Protein AF-G2XVP2-F1 (afdb_monomer)

Sequence (118 aa):
MLANFRPQTGSSAATALGVGLAALVICCVQLATIHTQISRQKSQVDVSSFTLDDLRNIKNHENMQDALKAIGTSPDSNHKFIEVWKMFDNVTKSMAGKDKEERLEVIAKLASRFKKAY

Organism: Botryotinia fuckeliana (strain T4) (NCBI:txid999810)

Foldseek 3Di:
DPPDPDPPDDPVVVVVVLVVVLVVLLVLLVLLQVLLVVCVVVVHPDPFHRDVVLSVQCPDPQLVVLLQCLQDADVVVVSPDRPVCVNVVVLVVCCPPDDPSSNSSSSNVSSVSSVVSD

Nearest PDB structures (foldseek):
  6r7r-assembly1_C  TM=2.500E-01  e=3.097E+00  Thermococcus kodakarensis KOD1

pLDDT: mean 77.85, std 11.87, range [39.78, 92.62]

Radius of gyration: 16.47 Å; Cα contacts (8 Å, |Δi|>4): 97; chains: 1; bounding box: 35×26×54 Å

Solvent-accessible surface area (backbone atoms only — not comparable to full-atom values): 6726 Å² total; per-residue (Å²): 138,85,84,80,82,72,83,76,80,51,71,69,50,54,48,53,50,52,51,52,51,52,51,49,54,52,50,31,39,52,50,18,26,51,45,38,56,55,35,54,75,69,72,47,88,67,97,65,84,45,47,75,62,58,60,54,48,49,70,36,69,66,36,37,51,32,25,54,53,61,50,34,46,38,70,94,57,75,53,72,42,67,40,56,62,74,50,49,52,56,50,54,60,74,40,61,94,53,57,74,66,62,37,42,52,52,36,30,58,54,29,48,52,39,52,74,43,99

Structure (mmCIF, N/CA/C/O backbone):
data_AF-G2XVP2-F1
#
_entry.id   AF-G2XVP2-F1
#
loop_
_atom_site.group_PDB
_atom_site.id
_atom_site.type_symbol
_atom_site.label_atom_id
_atom_site.label_alt_id
_atom_site.label_comp_id
_atom_site.label_asym_id
_atom_site.label_entity_id
_atom_site.label_seq_id
_atom_site.pdbx_PDB_ins_code
_atom_site.Cartn_x
_atom_site.Cartn_y
_atom_site.Cartn_z
_atom_site.occupancy
_atom_site.B_iso_or_equiv
_atom_site.auth_seq_id
_atom_site.auth_comp_id
_atom_site.auth_asym_id
_atom_site.auth_atom_id
_atom_site.pdbx_PDB_model_num
ATOM 1 N N . MET A 1 1 ? -11.949 11.605 -31.755 1.00 39.78 1 MET A N 1
ATOM 2 C CA . MET A 1 1 ? -10.662 12.333 -31.747 1.00 39.78 1 MET A CA 1
ATOM 3 C C . MET A 1 1 ? -9.768 11.748 -30.660 1.00 39.78 1 MET A C 1
ATOM 5 O O . MET A 1 1 ? -9.981 12.047 -29.498 1.00 39.78 1 MET A O 1
ATOM 9 N N . LEU A 1 2 ? -8.799 10.907 -31.020 1.00 54.78 2 LEU A N 1
ATOM 10 C CA . LEU A 1 2 ? -7.656 10.536 -30.163 1.00 54.78 2 LEU A CA 1
ATOM 11 C C . LEU A 1 2 ? -6.355 10.836 -30.927 1.00 54.78 2 LEU A C 1
ATOM 13 O O . LEU A 1 2 ? -5.417 10.048 -30.960 1.00 54.78 2 LEU A O 1
ATOM 17 N N . ALA A 1 3 ? -6.339 11.965 -31.637 1.00 56.62 3 ALA A N 1
ATOM 18 C CA . ALA A 1 3 ? -5.182 12.394 -32.402 1.00 56.62 3 ALA A CA 1
ATOM 19 C C . ALA A 1 3 ? -4.221 13.128 -31.458 1.00 56.62 3 ALA A C 1
ATOM 21 O O . ALA A 1 3 ? -4.568 14.189 -30.943 1.00 56.62 3 ALA A O 1
ATOM 22 N N . ASN A 1 4 ? -3.018 12.568 -31.290 1.00 55.41 4 ASN A N 1
ATOM 23 C CA . ASN A 1 4 ? -1.840 13.138 -30.615 1.00 55.41 4 ASN A CA 1
ATOM 24 C C . ASN A 1 4 ? -1.617 12.815 -29.125 1.00 55.41 4 ASN A C 1
ATOM 26 O O . ASN A 1 4 ? -1.150 13.674 -28.381 1.00 55.41 4 ASN A O 1
ATOM 30 N N . PHE A 1 5 ? -1.809 11.569 -28.680 1.00 57.62 5 PHE A N 1
ATOM 31 C CA . PHE A 1 5 ? -1.093 11.113 -27.480 1.00 57.62 5 PHE A CA 1
ATOM 32 C C . PHE A 1 5 ? 0.314 10.657 -27.893 1.00 57.62 5 PHE A C 1
ATOM 34 O O . PHE A 1 5 ? 0.514 9.511 -28.286 1.00 57.62 5 PHE A O 1
ATOM 41 N N . ARG A 1 6 ? 1.295 11.570 -27.889 1.00 60.84 6 ARG A N 1
ATOM 42 C CA . ARG A 1 6 ? 2.710 11.184 -28.020 1.00 60.84 6 ARG A CA 1
ATOM 43 C C . ARG A 1 6 ? 3.164 10.639 -26.665 1.00 60.84 6 ARG A C 1
ATOM 45 O O . ARG A 1 6 ? 3.195 11.425 -25.717 1.00 60.84 6 ARG A O 1
ATOM 52 N N . PRO A 1 7 ? 3.494 9.341 -26.535 1.00 56.66 7 PRO A N 1
ATOM 53 C CA . PRO A 1 7 ? 4.013 8.822 -25.281 1.00 56.66 7 PRO A CA 1
ATOM 54 C C . PRO A 1 7 ? 5.316 9.559 -24.961 1.00 56.66 7 PRO A C 1
ATOM 56 O O . PRO A 1 7 ? 6.303 9.449 -25.684 1.00 56.66 7 PRO A O 1
ATOM 59 N N . GLN A 1 8 ? 5.292 10.363 -23.900 1.00 57.56 8 GLN A N 1
ATOM 60 C CA . GLN A 1 8 ? 6.478 11.017 -23.356 1.00 57.56 8 GLN A CA 1
ATOM 61 C C . GLN A 1 8 ? 7.311 9.935 -22.664 1.00 57.56 8 GLN A 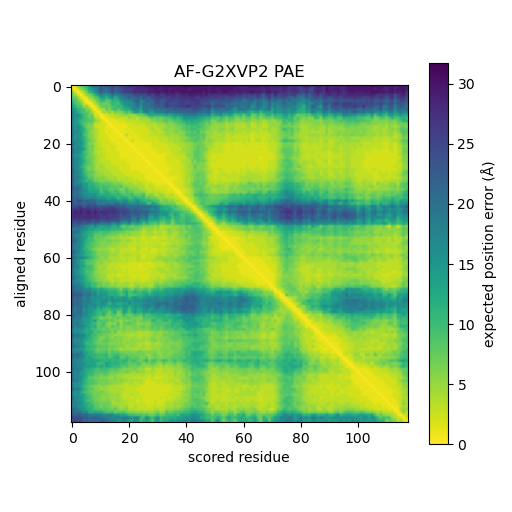C 1
ATOM 63 O O . GLN A 1 8 ? 7.156 9.668 -21.474 1.00 57.56 8 GLN A O 1
ATOM 68 N N . THR A 1 9 ? 8.135 9.233 -23.438 1.00 65.81 9 THR A N 1
ATOM 69 C CA . THR A 1 9 ? 9.071 8.235 -22.921 1.00 65.81 9 THR A CA 1
ATOM 70 C C . THR A 1 9 ? 10.335 8.947 -22.463 1.00 65.81 9 THR A C 1
ATOM 72 O O . THR A 1 9 ? 11.002 9.605 -23.257 1.00 65.81 9 THR A O 1
ATOM 75 N N . GLY A 1 10 ? 10.674 8.830 -21.185 1.00 70.19 10 GLY A N 1
ATOM 76 C CA . GLY A 1 10 ? 11.871 9.450 -20.629 1.00 70.19 10 GLY A CA 1
ATOM 77 C C . GLY A 1 10 ? 11.947 9.254 -19.123 1.00 70.19 10 GLY A C 1
ATOM 78 O O . GLY A 1 10 ? 10.937 8.969 -18.473 1.00 70.19 10 GLY A O 1
ATOM 79 N N . SER A 1 11 ? 13.143 9.425 -18.560 1.00 72.12 11 SER A N 1
ATOM 80 C CA . SER A 1 11 ? 13.377 9.300 -17.116 1.00 72.12 11 SER A CA 1
ATOM 81 C C . SER A 1 11 ? 12.455 10.212 -16.299 1.00 72.12 11 SER A C 1
ATOM 83 O O . SER A 1 11 ? 11.975 9.797 -15.254 1.00 72.12 11 SER A O 1
ATOM 85 N N . SER A 1 12 ? 12.103 11.399 -16.804 1.00 80.12 12 SER A N 1
ATOM 86 C CA . SER A 1 12 ? 11.177 12.331 -16.144 1.00 80.12 12 SER A CA 1
ATOM 87 C C . SER A 1 12 ? 9.771 11.760 -15.934 1.00 80.12 12 SER A C 1
ATOM 89 O O . SER A 1 12 ? 9.198 11.940 -14.861 1.00 80.12 12 SER A O 1
ATOM 91 N N . ALA A 1 13 ? 9.218 11.051 -16.924 1.00 80.88 13 ALA A N 1
ATOM 92 C CA . ALA A 1 13 ? 7.900 10.429 -16.800 1.00 80.88 13 ALA A CA 1
ATOM 93 C C . ALA A 1 13 ? 7.934 9.260 -15.802 1.00 80.88 13 ALA A C 1
ATOM 95 O O . ALA A 1 13 ? 7.043 9.138 -14.963 1.00 80.88 13 ALA A O 1
ATOM 96 N N . ALA A 1 14 ? 8.996 8.448 -15.834 1.00 80.94 14 ALA A N 1
ATOM 97 C CA . ALA A 1 14 ? 9.201 7.372 -14.867 1.00 80.94 14 ALA A CA 1
ATOM 98 C C . ALA A 1 14 ? 9.357 7.911 -13.434 1.00 80.94 14 ALA A C 1
ATOM 100 O O . ALA A 1 14 ? 8.727 7.393 -12.514 1.00 80.94 14 ALA A O 1
ATOM 101 N N . THR A 1 15 ? 10.123 8.990 -13.248 1.00 84.44 15 THR A N 1
ATOM 102 C CA . THR A 1 15 ? 10.279 9.655 -1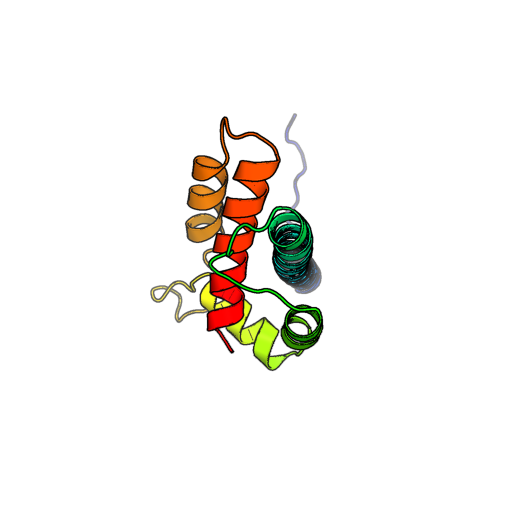1.949 1.00 84.44 15 THR A CA 1
ATOM 103 C C . THR A 1 15 ? 8.951 10.211 -11.447 1.00 84.44 15 THR A C 1
ATOM 105 O O . THR A 1 15 ? 8.608 9.985 -10.291 1.00 84.44 15 THR A O 1
ATOM 108 N N . ALA A 1 16 ? 8.169 10.886 -12.294 1.00 88.06 16 ALA A N 1
ATOM 109 C CA . ALA A 1 16 ? 6.863 11.415 -11.900 1.00 88.06 16 ALA A CA 1
ATOM 110 C C . ALA A 1 16 ? 5.901 10.301 -11.452 1.00 88.06 16 ALA A C 1
ATOM 112 O O . ALA A 1 16 ? 5.235 10.436 -10.426 1.00 88.06 16 ALA A O 1
ATOM 113 N N . LEU A 1 17 ? 5.872 9.176 -12.175 1.00 84.75 17 LEU A N 1
ATOM 114 C CA . LEU A 1 17 ? 5.072 8.008 -11.800 1.00 84.75 17 LEU A CA 1
ATOM 115 C C . LEU A 1 17 ? 5.569 7.359 -10.501 1.00 84.75 17 LEU A C 1
ATOM 117 O O . LEU A 1 17 ? 4.757 7.028 -9.640 1.00 84.75 17 LEU A O 1
ATOM 121 N N . GLY A 1 18 ? 6.886 7.226 -10.327 1.00 85.69 18 GLY A N 1
ATOM 122 C CA . GLY A 1 18 ? 7.485 6.709 -9.096 1.00 85.69 18 GLY A CA 1
ATOM 123 C C . GLY A 1 18 ? 7.159 7.577 -7.878 1.00 85.69 18 GLY A C 1
ATOM 124 O O . GLY A 1 18 ? 6.736 7.059 -6.847 1.00 85.69 18 GLY A O 1
ATOM 125 N N . VAL A 1 19 ? 7.272 8.902 -8.013 1.00 90.12 19 VAL A N 1
ATOM 126 C CA . VAL A 1 19 ? 6.900 9.864 -6.962 1.00 90.12 19 VAL A CA 1
ATOM 127 C C . VAL A 1 19 ? 5.400 9.808 -6.672 1.00 90.12 19 VAL A C 1
ATOM 129 O O . VAL A 1 19 ? 5.009 9.809 -5.506 1.00 90.12 19 VAL A O 1
ATOM 132 N N . GLY A 1 20 ? 4.555 9.705 -7.702 1.00 89.56 20 GLY A N 1
ATOM 133 C CA . GLY A 1 20 ? 3.108 9.556 -7.535 1.00 89.56 20 GLY A CA 1
ATOM 134 C C . GLY A 1 20 ? 2.730 8.283 -6.773 1.00 89.56 20 GLY A C 1
ATOM 135 O O . GLY A 1 20 ? 1.888 8.327 -5.876 1.00 89.56 20 GLY A O 1
ATOM 136 N N . LEU A 1 21 ? 3.395 7.163 -7.066 1.00 89.06 21 LEU A N 1
ATOM 137 C CA . LEU A 1 21 ? 3.186 5.903 -6.354 1.00 89.06 21 LEU A CA 1
ATOM 138 C C . LEU A 1 21 ? 3.656 5.985 -4.894 1.00 89.06 21 LEU A C 1
ATOM 140 O O . LEU A 1 21 ? 2.930 5.565 -3.995 1.00 89.06 21 LEU A O 1
ATOM 144 N N . ALA A 1 22 ? 4.824 6.575 -4.638 1.00 89.56 22 ALA A N 1
ATOM 145 C CA . ALA A 1 22 ? 5.317 6.795 -3.278 1.00 89.56 22 ALA A CA 1
ATOM 146 C C . ALA A 1 22 ? 4.372 7.698 -2.462 1.00 89.56 22 ALA A C 1
ATOM 148 O O . ALA A 1 22 ? 4.065 7.406 -1.305 1.00 89.56 22 ALA A O 1
ATOM 149 N N . ALA A 1 23 ? 3.850 8.766 -3.073 1.00 92.62 23 ALA A N 1
ATOM 150 C CA . ALA A 1 23 ? 2.859 9.633 -2.445 1.00 92.62 23 ALA A CA 1
ATOM 151 C C . ALA A 1 23 ? 1.564 8.873 -2.111 1.00 92.62 23 ALA A C 1
ATOM 153 O O . ALA A 1 23 ? 1.027 9.036 -1.016 1.00 92.62 23 ALA A O 1
ATOM 154 N N . LEU A 1 24 ? 1.100 7.994 -3.006 1.00 91.44 24 LEU A N 1
ATOM 155 C CA . LEU A 1 24 ? -0.074 7.155 -2.765 1.00 91.44 24 LEU A CA 1
ATOM 156 C C . LEU A 1 24 ? 0.122 6.233 -1.553 1.00 91.44 24 LEU A C 1
ATOM 158 O O . LEU A 1 24 ? -0.762 6.152 -0.701 1.00 91.44 24 LEU A O 1
ATOM 162 N N . VAL A 1 25 ? 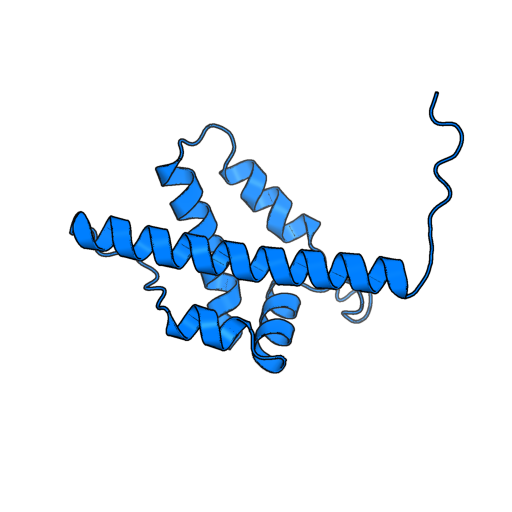1.291 5.593 -1.437 1.00 90.38 25 VAL A N 1
ATOM 163 C CA . VAL A 1 25 ? 1.651 4.751 -0.282 1.00 90.38 25 VAL A CA 1
ATOM 164 C C . VAL A 1 25 ? 1.585 5.555 1.022 1.00 90.38 25 VAL A C 1
ATOM 166 O O . VAL A 1 25 ? 0.952 5.117 1.985 1.00 90.38 25 VAL A O 1
ATOM 169 N N . ILE A 1 26 ? 2.160 6.764 1.042 1.00 90.94 26 ILE A N 1
ATOM 170 C CA . ILE A 1 26 ? 2.112 7.659 2.210 1.00 90.94 26 ILE A CA 1
ATOM 171 C C . ILE A 1 26 ? 0.663 8.021 2.564 1.00 90.94 26 ILE A C 1
ATOM 173 O O . ILE A 1 26 ? 0.294 7.984 3.739 1.00 90.94 26 ILE A O 1
ATOM 177 N N . CYS A 1 27 ? -0.174 8.334 1.571 1.00 90.88 27 CYS A N 1
ATOM 178 C CA . CYS A 1 27 ? -1.586 8.643 1.792 1.00 90.88 27 CYS A CA 1
ATOM 179 C C . CYS A 1 27 ? -2.366 7.452 2.368 1.00 90.88 27 CYS A C 1
ATOM 181 O O . CYS A 1 27 ? -3.195 7.646 3.258 1.00 90.88 27 CYS A O 1
ATOM 183 N N . CYS A 1 28 ? -2.092 6.220 1.929 1.00 89.44 28 CYS A N 1
ATOM 184 C CA . CYS A 1 28 ? -2.710 5.029 2.518 1.00 89.44 28 CYS A CA 1
ATOM 185 C C . CYS A 1 28 ? -2.365 4.890 4.008 1.00 89.44 28 CYS A C 1
ATOM 187 O O . CYS A 1 28 ? -3.258 4.646 4.818 1.00 89.44 28 CYS A O 1
ATOM 189 N N . VAL A 1 29 ? -1.096 5.097 4.381 1.00 88.06 29 VAL A N 1
ATOM 190 C CA . VAL A 1 29 ? -0.654 5.050 5.786 1.00 88.06 29 VAL A CA 1
ATOM 191 C C . VAL A 1 29 ? -1.297 6.174 6.604 1.00 88.06 29 VAL A C 1
ATOM 193 O O . VAL A 1 29 ? -1.803 5.917 7.691 1.00 88.06 29 VAL A O 1
ATOM 196 N N . GLN A 1 30 ? -1.362 7.395 6.066 1.00 89.56 30 GLN A N 1
ATOM 197 C CA . GLN A 1 30 ? -2.045 8.531 6.701 1.00 89.56 30 GLN A CA 1
ATOM 198 C C . GLN A 1 30 ? -3.511 8.236 7.020 1.00 89.56 30 GLN A C 1
ATOM 200 O O . GLN A 1 30 ? -3.962 8.457 8.145 1.00 89.56 30 GLN A O 1
ATOM 205 N N . LEU A 1 31 ? -4.252 7.721 6.038 1.00 88.31 31 LEU A N 1
ATOM 206 C CA . LEU A 1 31 ? -5.660 7.372 6.209 1.00 88.31 31 LEU A CA 1
ATOM 207 C C . LEU A 1 31 ? -5.840 6.232 7.217 1.00 88.31 31 LEU A C 1
ATOM 209 O O . LEU A 1 31 ? -6.780 6.271 8.007 1.00 88.31 31 LEU A O 1
ATOM 213 N N . ALA A 1 32 ? -4.917 5.269 7.256 1.00 85.81 32 ALA A N 1
ATOM 214 C CA . ALA A 1 32 ? -4.920 4.203 8.254 1.00 85.81 32 ALA A CA 1
ATOM 215 C C . ALA A 1 32 ? -4.651 4.722 9.681 1.00 85.81 32 ALA A C 1
ATOM 217 O O . ALA A 1 32 ? -5.294 4.279 10.637 1.00 85.81 32 ALA A O 1
ATOM 218 N N . THR A 1 33 ? -3.746 5.696 9.843 1.00 85.50 33 THR A N 1
ATOM 219 C CA . THR A 1 33 ? -3.525 6.382 11.127 1.00 85.50 33 THR A CA 1
ATOM 220 C C . THR A 1 33 ? -4.782 7.125 11.577 1.00 85.50 33 THR A C 1
ATOM 222 O O . THR A 1 33 ? -5.184 6.986 12.732 1.00 85.50 33 THR A O 1
ATOM 225 N N . ILE A 1 34 ? -5.440 7.860 10.672 1.00 84.88 34 ILE A N 1
ATOM 226 C CA . ILE A 1 34 ? -6.698 8.564 10.968 1.00 84.88 34 ILE A CA 1
ATOM 227 C C . ILE A 1 34 ? -7.793 7.565 11.367 1.00 84.88 34 ILE A C 1
ATOM 229 O O . ILE A 1 34 ? -8.454 7.767 12.383 1.00 84.88 34 ILE A O 1
ATOM 233 N N . HIS A 1 35 ? -7.944 6.461 10.627 1.00 82.06 35 HIS A N 1
ATOM 234 C CA . HIS A 1 35 ? -8.893 5.395 10.959 1.00 82.06 35 HIS A CA 1
ATOM 235 C C . HIS A 1 35 ? -8.642 4.848 12.367 1.00 82.06 35 HIS A C 1
ATOM 237 O O . HIS A 1 35 ? -9.549 4.831 13.187 1.00 82.06 35 HIS A O 1
ATOM 243 N N . THR A 1 36 ? -7.385 4.531 12.698 1.00 80.00 36 THR A N 1
ATOM 244 C CA . THR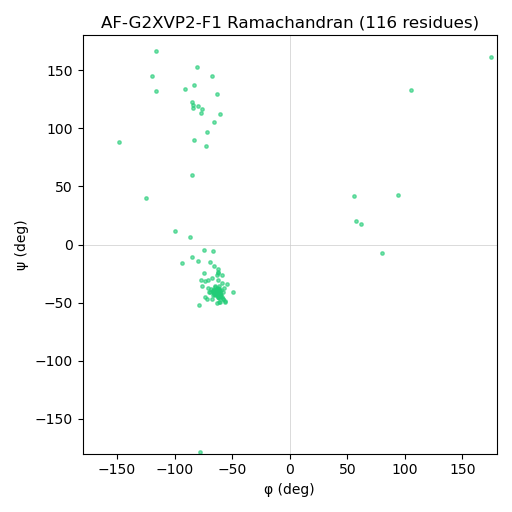 A 1 36 ? -6.995 4.050 14.034 1.00 80.00 36 THR A CA 1
ATOM 245 C C . THR A 1 36 ? -7.376 5.049 15.135 1.00 80.00 36 THR A C 1
ATOM 247 O O . THR A 1 36 ? -7.835 4.650 16.203 1.00 80.00 36 THR A O 1
ATOM 250 N N . GLN A 1 37 ? -7.197 6.354 14.904 1.00 77.12 37 GLN A N 1
ATOM 251 C CA . GLN A 1 37 ? -7.571 7.390 15.875 1.00 77.12 37 GLN A CA 1
ATOM 252 C C . GLN A 1 37 ? -9.089 7.474 16.076 1.00 77.12 37 GLN A C 1
ATOM 254 O O . GLN A 1 37 ? -9.539 7.605 17.215 1.00 77.12 37 GLN A O 1
ATOM 259 N N . ILE A 1 38 ? -9.866 7.358 14.997 1.00 75.44 38 ILE A N 1
ATOM 260 C CA . ILE A 1 38 ? -11.334 7.354 15.044 1.00 75.44 38 ILE A CA 1
ATOM 261 C C . ILE A 1 38 ? -11.848 6.078 15.738 1.00 75.44 38 ILE A C 1
ATOM 263 O O . ILE A 1 38 ? -12.659 6.175 16.658 1.00 75.44 38 ILE A O 1
ATOM 267 N N . SER A 1 39 ? -11.331 4.897 15.379 1.00 73.62 39 SER A N 1
ATOM 268 C CA . SER A 1 39 ? -11.705 3.603 15.976 1.00 73.62 39 SER A CA 1
ATOM 269 C C . SER A 1 39 ? -11.388 3.538 17.473 1.00 73.62 39 SER A C 1
ATOM 271 O O . SER A 1 39 ? -12.199 3.052 18.263 1.00 73.62 39 SER A O 1
ATOM 273 N N . ARG A 1 40 ? -10.241 4.098 17.894 1.00 69.38 40 ARG A N 1
ATOM 274 C CA . ARG A 1 40 ? -9.859 4.202 19.315 1.00 69.38 40 ARG A CA 1
ATOM 275 C C . ARG A 1 40 ? -10.844 5.042 20.127 1.00 69.38 40 ARG A C 1
ATOM 277 O O . ARG A 1 40 ? -11.134 4.679 21.262 1.00 69.38 40 ARG A O 1
ATOM 284 N N . GLN A 1 41 ? -11.380 6.127 19.565 1.00 65.12 41 GLN A N 1
ATOM 285 C CA . GLN A 1 41 ? -12.418 6.923 20.236 1.00 65.12 41 GLN A CA 1
ATOM 286 C C . GLN A 1 41 ? -13.742 6.156 20.366 1.00 65.12 41 GLN A C 1
ATOM 288 O O . GLN A 1 41 ? -14.475 6.362 21.329 1.00 65.12 41 GLN A O 1
ATOM 293 N N . LYS A 1 42 ? -14.027 5.234 19.440 1.00 66.25 42 LYS A N 1
ATOM 294 C CA . LYS A 1 42 ? -15.219 4.371 19.458 1.00 66.25 42 LYS A CA 1
ATOM 295 C C . LYS A 1 42 ? -15.049 3.076 20.277 1.00 66.25 42 LYS A C 1
ATOM 297 O O . LYS A 1 42 ? -15.946 2.241 20.264 1.00 66.25 42 LYS A O 1
ATOM 302 N N . SER A 1 43 ? -13.936 2.892 21.003 1.00 59.06 43 SER A N 1
ATOM 303 C CA . SER A 1 43 ? -13.617 1.671 21.779 1.00 59.06 43 SER A CA 1
ATOM 304 C C . SER A 1 43 ? -13.592 0.362 20.967 1.00 59.06 43 SER A C 1
ATOM 306 O O . SER A 1 43 ? -13.679 -0.724 21.539 1.00 59.06 43 SER A O 1
ATOM 308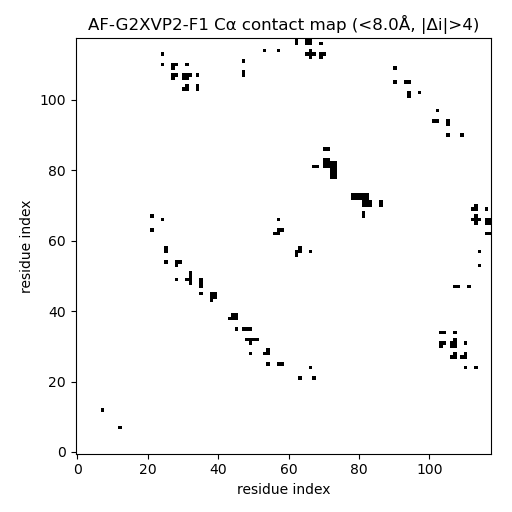 N N . GLN A 1 44 ? -13.436 0.436 19.641 1.00 57.94 44 GLN A N 1
ATOM 309 C CA . GLN A 1 44 ? -13.174 -0.742 18.815 1.00 57.94 44 GLN A CA 1
ATOM 310 C C . GLN A 1 44 ? -11.669 -1.041 18.815 1.00 57.94 44 GLN A C 1
ATOM 312 O O . GLN A 1 44 ? -10.844 -0.196 18.464 1.00 57.94 44 GLN A O 1
ATOM 317 N N . VAL A 1 45 ? -11.308 -2.256 19.236 1.00 50.12 45 VAL A N 1
ATOM 318 C CA . VAL A 1 45 ? -9.932 -2.772 19.193 1.00 50.12 45 VAL A CA 1
ATOM 319 C C . VAL A 1 45 ? -9.579 -3.055 17.732 1.00 50.12 45 VAL A C 1
ATOM 321 O O . VAL A 1 45 ? -9.965 -4.081 17.181 1.00 50.12 45 VAL A O 1
ATOM 324 N N . ASP A 1 46 ? -8.896 -2.112 17.085 1.00 55.41 46 ASP A N 1
ATOM 325 C CA . ASP A 1 46 ? -8.559 -2.207 15.664 1.00 55.41 46 ASP A CA 1
ATOM 326 C C . ASP A 1 46 ? -7.286 -3.049 15.427 1.00 55.41 46 ASP A C 1
ATOM 328 O O . ASP A 1 46 ? -6.282 -2.922 16.134 1.00 55.41 46 ASP A O 1
ATOM 332 N N . VAL A 1 47 ? -7.337 -3.910 14.405 1.00 53.78 47 VAL A N 1
ATOM 333 C CA . VAL A 1 47 ? -6.423 -5.040 14.114 1.00 53.78 47 VAL A CA 1
ATOM 334 C C . VAL A 1 47 ? -5.055 -4.588 13.567 1.00 53.78 47 VAL A C 1
ATOM 336 O O . VAL A 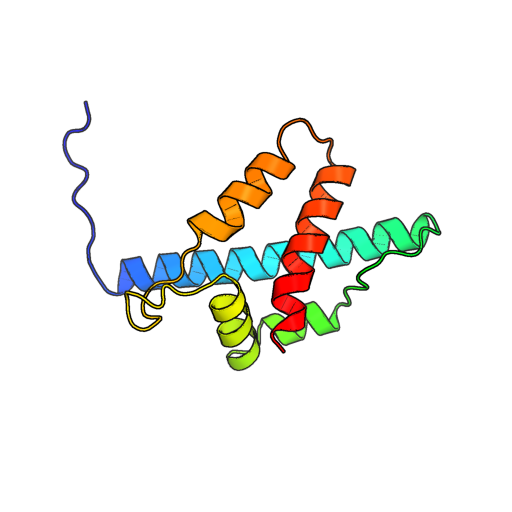1 47 ? -4.126 -5.381 13.412 1.00 53.78 47 VAL A O 1
ATOM 339 N N . SER A 1 48 ? -4.877 -3.291 13.322 1.00 58.94 48 SER A N 1
ATOM 340 C CA . SER A 1 48 ? -3.621 -2.721 12.830 1.00 58.94 48 SER A CA 1
ATOM 341 C C . SER A 1 48 ? -3.429 -1.306 13.357 1.00 58.94 48 SER A C 1
ATOM 343 O O . SER A 1 48 ? -3.819 -0.333 12.721 1.00 58.94 48 SER A O 1
ATOM 345 N N . SER A 1 49 ? -2.820 -1.188 14.538 1.00 67.81 49 SER A N 1
ATOM 346 C CA . SER A 1 49 ? -2.483 0.107 15.129 1.00 67.81 49 SER A CA 1
ATOM 347 C C . SER A 1 49 ? -1.429 0.824 14.279 1.00 67.81 49 SER A C 1
ATOM 349 O O . SER A 1 49 ? -0.244 0.473 14.316 1.00 67.81 49 SER A O 1
ATOM 351 N N . PHE A 1 50 ? -1.860 1.847 13.543 1.00 76.94 50 PHE A N 1
ATOM 352 C CA . PHE A 1 50 ? -0.976 2.800 12.880 1.00 76.94 50 PHE A CA 1
ATOM 353 C C . PHE A 1 50 ? -0.698 3.991 13.789 1.00 76.94 50 PHE A C 1
ATOM 355 O O . PHE A 1 50 ? -1.600 4.574 14.390 1.00 76.94 50 PHE A O 1
ATOM 362 N N . THR A 1 51 ? 0.568 4.367 13.876 1.00 80.12 51 THR A N 1
ATOM 363 C CA . THR A 1 51 ? 1.063 5.472 14.693 1.00 80.12 51 THR A CA 1
ATOM 364 C C . THR A 1 51 ? 1.662 6.565 13.814 1.00 80.12 51 THR A C 1
ATOM 366 O O . THR A 1 51 ? 1.936 6.365 12.631 1.00 80.12 51 THR A O 1
ATOM 369 N N . LEU A 1 52 ? 1.893 7.742 14.398 1.00 80.44 52 LEU A N 1
ATOM 370 C CA . LEU A 1 52 ? 2.645 8.806 13.726 1.00 80.44 52 LEU A CA 1
ATOM 371 C C . LEU A 1 52 ? 4.088 8.389 13.409 1.00 80.44 52 LEU A C 1
ATOM 373 O O . LEU A 1 52 ? 4.691 8.949 12.496 1.00 80.44 52 LEU A O 1
ATOM 377 N N . ASP A 1 53 ? 4.623 7.412 14.141 1.00 83.00 53 ASP A N 1
ATOM 378 C CA . ASP A 1 53 ? 5.949 6.859 13.893 1.00 83.00 53 ASP A CA 1
ATOM 379 C C . ASP A 1 53 ? 5.976 6.043 12.595 1.00 83.00 53 ASP A C 1
ATOM 381 O O . ASP A 1 53 ? 6.847 6.251 11.759 1.00 83.00 53 ASP A O 1
ATOM 385 N N . ASP A 1 54 ? 4.934 5.244 12.328 1.00 83.56 54 ASP A N 1
ATOM 386 C CA . ASP A 1 54 ? 4.784 4.516 11.058 1.00 83.56 54 ASP A CA 1
ATOM 387 C C . ASP A 1 54 ? 4.794 5.467 9.846 1.00 83.56 54 ASP A C 1
ATOM 389 O O . ASP A 1 54 ? 5.386 5.173 8.808 1.00 83.56 54 ASP A O 1
ATOM 393 N N . LEU A 1 55 ? 4.187 6.647 9.995 1.00 84.00 55 LEU A N 1
ATOM 394 C CA . LEU A 1 55 ? 4.150 7.687 8.966 1.00 84.00 55 LEU A CA 1
ATOM 395 C C . LEU A 1 55 ? 5.514 8.360 8.753 1.00 84.00 55 LEU A C 1
ATOM 397 O O . LEU A 1 55 ? 5.812 8.815 7.647 1.00 84.00 55 LEU A O 1
ATOM 401 N N . ARG A 1 56 ? 6.347 8.445 9.795 1.00 86.75 56 ARG A N 1
ATOM 402 C CA . ARG A 1 56 ? 7.740 8.897 9.665 1.00 86.75 56 ARG A CA 1
ATOM 403 C C . ARG A 1 56 ? 8.587 7.812 9.011 1.00 86.75 56 ARG A C 1
ATOM 405 O O . ARG A 1 56 ? 9.299 8.109 8.058 1.00 86.75 56 ARG A O 1
ATOM 412 N N . ASN A 1 57 ? 8.430 6.569 9.452 1.00 86.75 57 ASN A N 1
ATOM 413 C CA . ASN A 1 57 ? 9.215 5.436 8.984 1.00 86.75 57 ASN A CA 1
ATOM 414 C C . ASN A 1 57 ? 8.982 5.155 7.501 1.00 86.75 57 ASN A C 1
ATOM 416 O O . ASN A 1 57 ? 9.960 4.984 6.783 1.00 86.75 57 ASN A O 1
ATOM 420 N N . ILE A 1 58 ? 7.743 5.202 7.002 1.00 87.69 58 ILE A N 1
ATOM 421 C CA . ILE A 1 58 ? 7.468 4.963 5.573 1.00 87.69 58 ILE A CA 1
ATOM 422 C C . ILE A 1 58 ? 8.137 5.993 4.646 1.00 87.69 58 ILE A C 1
ATOM 424 O O . ILE A 1 58 ? 8.341 5.717 3.471 1.00 87.69 58 ILE A O 1
ATOM 428 N N . LYS A 1 59 ? 8.498 7.183 5.149 1.00 87.69 59 LYS A N 1
ATOM 429 C CA . LYS A 1 59 ? 9.194 8.215 4.360 1.00 87.69 59 LYS A CA 1
ATOM 430 C C . LYS A 1 59 ? 10.693 7.950 4.211 1.00 87.69 59 LYS A C 1
ATOM 432 O O . LYS A 1 59 ? 11.324 8.596 3.375 1.00 87.69 59 LYS A O 1
ATOM 437 N N . ASN A 1 60 ? 11.263 7.038 4.999 1.00 91.12 60 ASN A N 1
ATOM 438 C CA . ASN A 1 60 ? 12.661 6.647 4.857 1.00 91.12 60 ASN A CA 1
ATOM 439 C C . ASN A 1 60 ? 12.865 5.902 3.536 1.00 91.12 60 ASN A C 1
ATOM 441 O O . ASN A 1 60 ? 11.996 5.152 3.093 1.00 91.12 60 ASN A O 1
ATOM 445 N N . HIS A 1 61 ? 14.027 6.103 2.912 1.00 87.19 61 HIS A N 1
ATOM 446 C CA . HIS A 1 61 ? 14.320 5.536 1.596 1.00 87.19 61 HIS A CA 1
ATOM 447 C C . HIS A 1 61 ? 14.212 4.004 1.577 1.00 87.19 61 HIS A C 1
ATOM 449 O O . HIS A 1 61 ? 13.566 3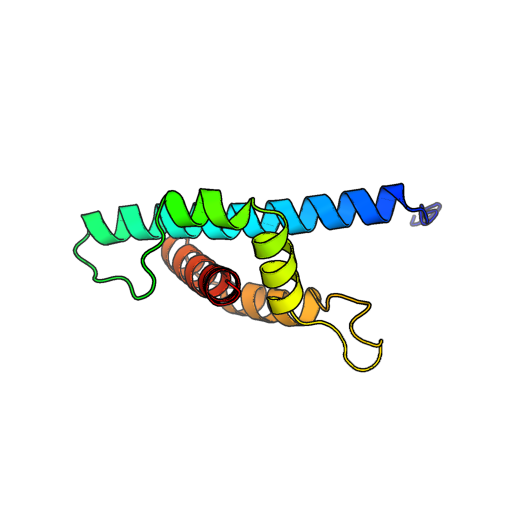.455 0.689 1.00 87.19 61 HIS A O 1
ATOM 455 N N . GLU A 1 62 ? 14.802 3.334 2.568 1.00 87.56 62 GLU A N 1
ATOM 456 C CA . GLU A 1 62 ? 14.810 1.869 2.690 1.00 87.56 62 GLU A CA 1
ATOM 457 C C . GLU A 1 62 ? 13.386 1.328 2.871 1.00 87.56 62 GLU A C 1
ATOM 459 O O . GLU A 1 62 ? 12.914 0.524 2.072 1.00 87.56 62 GLU A O 1
ATOM 464 N N . ASN A 1 63 ? 12.638 1.895 3.817 1.00 88.06 63 ASN A N 1
ATOM 465 C CA . ASN A 1 63 ? 11.262 1.486 4.099 1.00 88.06 63 ASN A CA 1
ATOM 466 C C . ASN A 1 63 ? 10.315 1.732 2.915 1.00 88.06 63 ASN A C 1
ATOM 468 O O . ASN A 1 63 ? 9.440 0.913 2.638 1.00 88.06 63 ASN A O 1
ATOM 472 N N . MET A 1 64 ? 10.479 2.843 2.186 1.00 89.44 64 MET A N 1
ATOM 473 C CA . MET A 1 64 ? 9.715 3.098 0.961 1.00 89.44 64 MET A CA 1
ATOM 474 C C . MET A 1 64 ? 10.085 2.092 -0.130 1.00 89.44 64 MET A C 1
ATOM 476 O O . MET A 1 64 ? 9.207 1.592 -0.831 1.00 89.44 64 MET A O 1
ATOM 480 N N . GLN A 1 65 ? 11.372 1.771 -0.275 1.00 86.81 65 GLN A N 1
ATOM 481 C CA . GLN A 1 65 ? 11.822 0.762 -1.224 1.00 86.81 65 GLN A CA 1
ATOM 482 C C . GLN A 1 65 ? 11.175 -0.596 -0.919 1.00 86.81 65 GLN A C 1
ATOM 484 O O . GLN A 1 65 ? 10.660 -1.241 -1.834 1.00 86.81 65 GLN A O 1
ATOM 489 N N . ASP A 1 66 ? 11.140 -1.009 0.344 1.00 86.31 66 ASP A N 1
ATOM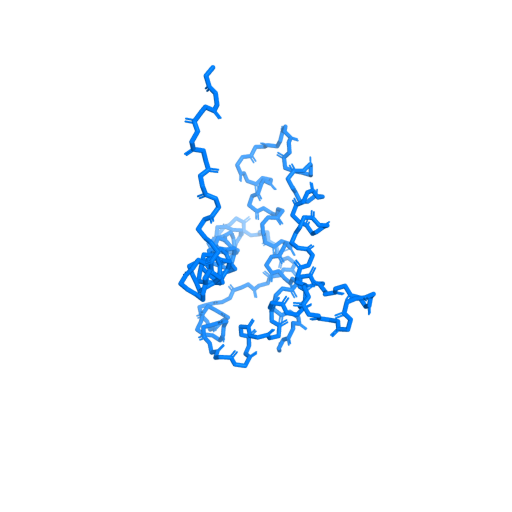 490 C CA . ASP A 1 66 ? 10.542 -2.284 0.736 1.00 86.31 66 ASP A CA 1
ATOM 491 C C . ASP A 1 66 ? 9.015 -2.275 0.621 1.00 86.31 66 ASP A C 1
ATOM 493 O O . ASP A 1 66 ? 8.427 -3.233 0.112 1.00 86.31 66 ASP A O 1
ATOM 497 N N . ALA A 1 67 ? 8.358 -1.162 0.951 1.00 86.81 67 ALA A N 1
ATOM 498 C CA . ALA A 1 67 ? 6.928 -0.988 0.711 1.00 86.81 67 ALA A CA 1
ATOM 499 C C . ALA A 1 67 ? 6.568 -1.092 -0.781 1.00 86.81 67 ALA A C 1
ATOM 501 O O . ALA A 1 67 ? 5.564 -1.713 -1.135 1.00 86.81 67 ALA A O 1
ATOM 502 N N . LEU A 1 68 ? 7.397 -0.535 -1.670 1.00 84.44 68 LEU A N 1
ATOM 503 C CA . LEU A 1 68 ? 7.217 -0.656 -3.118 1.00 84.44 68 LEU A CA 1
ATOM 504 C C . LEU A 1 68 ? 7.446 -2.093 -3.606 1.00 84.44 68 LEU A C 1
ATOM 506 O O . LEU A 1 68 ? 6.686 -2.573 -4.447 1.00 84.44 68 LEU A O 1
ATOM 510 N N . LYS A 1 69 ? 8.430 -2.816 -3.052 1.00 82.69 69 LYS A N 1
ATOM 511 C CA . LYS A 1 69 ? 8.616 -4.253 -3.331 1.00 82.69 69 LYS A CA 1
ATOM 512 C C . LYS A 1 69 ? 7.405 -5.075 -2.876 1.00 82.69 69 LYS A C 1
ATOM 514 O O . LYS A 1 69 ? 7.005 -6.000 -3.583 1.00 82.69 69 LYS A O 1
ATOM 519 N N . ALA A 1 70 ? 6.785 -4.716 -1.749 1.00 82.62 70 ALA A N 1
ATOM 520 C CA . ALA A 1 70 ? 5.615 -5.402 -1.196 1.00 82.62 70 ALA A CA 1
ATOM 521 C C . ALA A 1 70 ? 4.346 -5.286 -2.064 1.00 82.62 70 ALA A C 1
ATOM 523 O O . ALA A 1 70 ? 3.436 -6.106 -1.923 1.00 82.62 70 ALA A O 1
ATOM 524 N N . ILE A 1 71 ? 4.282 -4.318 -2.990 1.00 80.38 71 ILE A N 1
ATOM 525 C CA . ILE A 1 71 ? 3.213 -4.237 -4.006 1.00 80.38 71 ILE A CA 1
ATOM 526 C C . ILE A 1 71 ? 3.242 -5.462 -4.933 1.00 80.38 71 ILE A C 1
ATOM 528 O O . ILE A 1 71 ? 2.207 -5.882 -5.452 1.00 80.38 71 ILE A O 1
ATOM 532 N N . GLY A 1 72 ? 4.416 -6.072 -5.081 1.00 70.25 72 GLY A N 1
ATOM 533 C CA . GLY A 1 72 ? 4.664 -7.178 -5.985 1.00 70.25 72 GLY A CA 1
ATOM 534 C C . GLY A 1 72 ? 5.453 -6.701 -7.190 1.00 70.25 72 GLY A C 1
ATOM 535 O O . GLY A 1 72 ? 5.146 -5.683 -7.815 1.00 70.25 72 GLY A O 1
ATOM 536 N N . THR A 1 73 ? 6.485 -7.461 -7.518 1.00 70.62 73 THR A N 1
ATOM 537 C CA . THR A 1 73 ? 7.280 -7.255 -8.721 1.00 70.62 73 THR A CA 1
ATOM 538 C C . THR A 1 73 ? 7.195 -8.507 -9.578 1.00 70.62 73 THR A C 1
ATOM 540 O O . THR A 1 73 ? 7.069 -9.614 -9.054 1.00 70.62 73 THR A O 1
ATOM 543 N N . SER A 1 74 ? 7.195 -8.341 -10.899 1.00 61.09 74 SER A N 1
ATOM 544 C CA . SER A 1 74 ? 6.995 -9.481 -11.793 1.00 61.09 74 SER A CA 1
ATOM 545 C C . SER A 1 74 ? 8.279 -10.322 -11.866 1.00 61.09 74 SER A C 1
ATOM 547 O O . SER A 1 74 ? 9.293 -9.801 -12.358 1.00 61.09 74 SER A O 1
ATOM 549 N N . PRO A 1 75 ? 8.282 -11.597 -11.418 1.00 60.66 75 PRO A N 1
ATOM 550 C CA . PRO A 1 75 ? 9.466 -12.457 -11.491 1.00 60.66 75 PRO A CA 1
ATOM 551 C C . PRO A 1 75 ? 9.892 -12.701 -12.945 1.00 60.66 75 PRO A C 1
ATOM 553 O O . PRO A 1 75 ? 11.085 -12.747 -13.229 1.00 60.66 75 PRO A O 1
ATOM 556 N N . ASP A 1 76 ? 8.927 -12.711 -13.870 1.00 60.84 76 ASP A N 1
ATOM 557 C CA . ASP A 1 76 ? 9.123 -12.819 -15.324 1.00 60.84 76 ASP A CA 1
ATOM 558 C C . ASP A 1 76 ? 9.993 -11.678 -15.890 1.00 60.84 76 ASP A C 1
ATOM 560 O O . ASP A 1 76 ? 10.721 -11.830 -16.867 1.00 60.84 76 ASP A O 1
ATOM 564 N N . SER A 1 77 ? 9.995 -10.529 -15.206 1.00 59.06 77 SER A N 1
ATOM 565 C CA . SER A 1 77 ? 10.792 -9.356 -15.566 1.00 59.06 77 SER A CA 1
ATOM 566 C C . SER A 1 77 ? 12.089 -9.197 -14.770 1.00 59.06 77 SER A C 1
ATOM 568 O O . SER A 1 77 ? 12.692 -8.125 -14.817 1.00 59.06 77 SER A O 1
ATOM 570 N N . ASN A 1 78 ? 12.522 -10.208 -14.005 1.00 62.44 78 ASN A N 1
ATOM 571 C CA . ASN A 1 78 ? 13.578 -10.073 -12.990 1.00 62.44 78 ASN A CA 1
ATOM 572 C C . ASN A 1 78 ? 13.273 -8.972 -11.956 1.00 62.44 78 ASN A C 1
ATOM 574 O O . ASN A 1 78 ? 14.155 -8.195 -11.597 1.00 62.44 78 ASN A O 1
ATOM 578 N N . HIS A 1 79 ? 12.025 -8.879 -11.488 1.00 66.44 79 HIS A N 1
ATOM 579 C CA . HIS A 1 79 ? 11.578 -7.882 -10.502 1.00 66.44 79 HIS A CA 1
ATOM 580 C C . HIS A 1 79 ? 11.716 -6.413 -10.971 1.00 66.44 79 HIS A C 1
ATOM 582 O O . HIS A 1 79 ? 11.667 -5.492 -10.157 1.00 66.44 79 HIS A O 1
ATOM 588 N N . LYS A 1 80 ? 11.871 -6.169 -12.283 1.00 63.81 80 LYS A N 1
ATOM 589 C CA . LYS A 1 80 ? 12.064 -4.819 -12.848 1.00 63.81 80 LYS A CA 1
ATOM 590 C C . LYS A 1 80 ? 10.791 -3.977 -12.876 1.00 63.81 80 LYS A C 1
ATOM 592 O O . LYS A 1 80 ? 10.883 -2.753 -12.891 1.00 63.81 80 LYS A O 1
ATOM 597 N N . PHE A 1 81 ? 9.619 -4.612 -12.895 1.00 69.31 81 PHE A N 1
ATOM 598 C CA . PHE A 1 81 ? 8.334 -3.916 -12.924 1.00 69.31 81 PHE A CA 1
ATOM 599 C C . PHE A 1 81 ? 7.520 -4.192 -11.669 1.00 69.31 81 PHE A C 1
ATOM 601 O O . PHE A 1 81 ? 7.332 -5.347 -11.287 1.00 69.31 81 PHE A O 1
ATOM 608 N N . ILE A 1 82 ? 7.002 -3.117 -11.076 1.00 76.19 82 ILE A N 1
ATOM 609 C CA . ILE A 1 82 ? 6.024 -3.173 -9.991 1.00 76.19 82 ILE A CA 1
ATOM 610 C C . ILE A 1 82 ? 4.651 -3.430 -10.616 1.00 76.19 82 ILE A C 1
ATOM 612 O O . ILE A 1 82 ? 4.158 -2.623 -11.407 1.00 76.19 82 ILE A O 1
ATOM 616 N N . GLU A 1 83 ? 4.014 -4.541 -10.258 1.00 78.94 83 GLU A N 1
ATOM 617 C CA . GLU A 1 83 ? 2.711 -4.945 -10.799 1.00 78.94 83 GLU A CA 1
ATOM 618 C C . GLU A 1 83 ? 1.565 -4.282 -10.023 1.00 78.94 83 GLU A C 1
ATOM 620 O O . GLU A 1 83 ? 0.703 -4.944 -9.442 1.00 78.94 83 GLU A O 1
ATOM 625 N N . VAL A 1 84 ? 1.553 -2.944 -10.027 1.00 79.75 84 VAL A N 1
ATOM 626 C CA . VAL A 1 84 ? 0.591 -2.104 -9.290 1.00 79.75 84 VAL A CA 1
ATOM 627 C C . VAL A 1 84 ? -0.855 -2.558 -9.540 1.00 79.75 84 VAL A C 1
ATOM 629 O O . VAL A 1 84 ? -1.652 -2.658 -8.609 1.00 79.75 84 VAL A O 1
ATOM 632 N N . TRP A 1 85 ? -1.196 -2.919 -10.780 1.00 79.06 85 TRP A N 1
ATOM 633 C CA . TRP A 1 85 ? -2.551 -3.344 -11.138 1.00 79.06 85 TRP A CA 1
ATOM 634 C C . TRP A 1 85 ? -3.026 -4.580 -10.363 1.00 79.06 85 TRP A C 1
ATOM 636 O O . TRP A 1 85 ? -4.177 -4.602 -9.944 1.00 79.06 85 TRP A O 1
ATOM 646 N N . LYS A 1 86 ? -2.172 -5.582 -10.102 1.00 77.81 86 LYS A N 1
ATOM 647 C CA . LYS A 1 86 ? -2.595 -6.810 -9.398 1.00 77.81 86 LYS A CA 1
ATOM 648 C C . LYS A 1 86 ? -3.031 -6.525 -7.964 1.00 77.81 86 LYS A C 1
ATOM 650 O O . LYS A 1 86 ? -3.965 -7.147 -7.461 1.00 77.81 86 LYS A O 1
ATOM 655 N N . MET A 1 87 ? -2.352 -5.590 -7.305 1.00 80.12 87 MET A N 1
ATOM 656 C CA . MET A 1 87 ? -2.655 -5.221 -5.928 1.00 80.12 87 MET A CA 1
ATOM 657 C C . MET A 1 87 ? -3.871 -4.296 -5.859 1.00 80.12 87 MET A C 1
ATOM 659 O O . MET A 1 87 ? -4.814 -4.570 -5.116 1.00 80.12 87 MET A O 1
ATOM 663 N N . PHE A 1 88 ? -3.855 -3.211 -6.634 1.00 81.81 88 PHE A N 1
ATOM 664 C CA . PHE A 1 88 ? -4.856 -2.156 -6.518 1.00 81.81 88 PHE A CA 1
ATOM 665 C C . PHE A 1 88 ? -6.195 -2.525 -7.164 1.00 81.81 88 PHE A C 1
ATOM 667 O O . PHE A 1 88 ? -7.221 -2.131 -6.627 1.00 81.81 88 PHE A O 1
ATOM 674 N N . ASP A 1 89 ? -6.233 -3.342 -8.223 1.00 85.12 89 ASP A N 1
ATOM 675 C CA . ASP A 1 89 ? -7.500 -3.773 -8.841 1.00 85.12 89 ASP A CA 1
ATOM 676 C C . ASP A 1 89 ? -8.374 -4.567 -7.856 1.00 85.12 89 ASP A C 1
ATOM 678 O O . ASP A 1 89 ? -9.569 -4.306 -7.713 1.00 85.12 89 ASP A O 1
ATOM 682 N N . ASN A 1 90 ? -7.766 -5.479 -7.090 1.00 82.88 90 ASN A N 1
ATOM 683 C CA . ASN A 1 90 ? -8.475 -6.230 -6.055 1.00 82.88 90 ASN A CA 1
ATOM 684 C C . ASN A 1 90 ? -8.991 -5.303 -4.940 1.00 82.88 90 ASN A C 1
ATOM 686 O O . ASN A 1 90 ? -10.137 -5.406 -4.501 1.00 82.88 90 ASN A O 1
ATOM 690 N N . VAL A 1 91 ? -8.165 -4.339 -4.525 1.00 85.00 91 VAL A N 1
ATOM 691 C CA . VAL A 1 91 ? -8.539 -3.340 -3.518 1.00 85.00 91 VAL A CA 1
ATOM 692 C C . VAL A 1 91 ? -9.720 -2.499 -4.006 1.00 85.00 91 VAL A C 1
ATOM 694 O O . VAL A 1 91 ? -10.716 -2.389 -3.295 1.00 85.00 91 VAL A O 1
ATOM 697 N N . THR A 1 92 ? -9.661 -1.963 -5.225 1.00 85.25 92 THR A N 1
ATOM 698 C CA . THR A 1 92 ? -10.727 -1.137 -5.805 1.00 85.25 92 THR A CA 1
ATOM 699 C C . THR A 1 92 ? -12.027 -1.921 -5.957 1.00 85.25 92 THR A C 1
ATOM 701 O O . THR A 1 92 ? -13.085 -1.415 -5.585 1.00 85.25 92 THR A O 1
ATOM 704 N N . LYS A 1 93 ? -11.964 -3.182 -6.405 1.00 87.38 93 LYS A N 1
ATOM 705 C CA . LYS A 1 93 ? -13.130 -4.081 -6.439 1.00 87.38 93 LYS A CA 1
ATOM 706 C C . LYS A 1 93 ? -13.720 -4.289 -5.049 1.00 87.38 93 LYS A C 1
ATOM 708 O O . LYS A 1 93 ? -14.929 -4.184 -4.878 1.00 87.38 93 LYS A O 1
ATOM 713 N N . SER A 1 94 ? -12.873 -4.503 -4.043 1.00 82.62 94 SER A N 1
ATOM 714 C CA . SER A 1 94 ? -13.313 -4.678 -2.657 1.00 82.62 94 SER A CA 1
ATOM 715 C C . SER A 1 94 ? -13.883 -3.407 -2.016 1.00 82.62 94 SER A C 1
ATOM 717 O O . SER A 1 94 ? -14.511 -3.512 -0.967 1.00 82.62 94 SER A O 1
ATOM 719 N N . MET A 1 95 ? -13.658 -2.226 -2.607 1.00 85.19 95 MET A N 1
ATOM 720 C CA . MET A 1 95 ? -14.207 -0.933 -2.174 1.00 85.19 95 MET A CA 1
ATOM 721 C C . MET A 1 95 ? -15.515 -0.558 -2.880 1.00 85.19 95 MET A C 1
ATOM 723 O O . MET A 1 95 ? -16.209 0.358 -2.430 1.00 85.19 95 MET A O 1
ATOM 727 N N . ALA A 1 96 ? -15.849 -1.216 -3.991 1.00 88.06 96 ALA A N 1
ATOM 728 C CA . ALA A 1 96 ? -17.057 -0.918 -4.745 1.00 88.06 96 ALA A CA 1
ATOM 729 C C . ALA A 1 96 ? -18.306 -1.202 -3.891 1.00 88.06 96 ALA A C 1
ATOM 731 O O . ALA A 1 96 ? -18.428 -2.263 -3.289 1.00 88.06 96 ALA A O 1
ATOM 732 N N . GLY A 1 97 ? -19.225 -0.236 -3.819 1.00 84.81 97 GLY A N 1
ATOM 733 C CA . GLY A 1 97 ? -20.471 -0.360 -3.048 1.00 84.81 97 GLY A CA 1
ATOM 734 C C . GLY A 1 97 ? -20.354 -0.120 -1.537 1.00 84.81 97 GLY A C 1
ATOM 735 O O . GLY A 1 97 ? -21.385 -0.020 -0.886 1.00 84.81 97 GLY A O 1
ATOM 736 N N . LYS A 1 98 ? -19.140 0.038 -0.995 1.00 88.50 98 LYS A N 1
ATOM 737 C CA . LYS A 1 98 ? -18.905 0.307 0.434 1.00 88.50 98 LYS A CA 1
ATOM 738 C C . LYS A 1 98 ? -19.105 1.766 0.817 1.00 88.50 98 LYS A C 1
ATOM 740 O O . LYS A 1 98 ? -18.863 2.655 -0.016 1.00 88.50 98 LYS A O 1
ATOM 745 N N . ASP A 1 99 ? -19.465 2.016 2.071 1.00 88.31 99 ASP A N 1
ATOM 746 C CA . ASP A 1 99 ? -19.519 3.361 2.642 1.00 88.31 99 ASP A CA 1
ATOM 747 C C . ASP A 1 99 ? -18.117 3.894 3.017 1.00 88.31 99 ASP A C 1
ATOM 749 O O . ASP A 1 99 ? -17.086 3.284 2.725 1.00 88.31 99 ASP A O 1
ATOM 753 N N . LYS A 1 100 ? -18.044 5.106 3.578 1.00 84.12 100 LYS A N 1
ATOM 754 C CA . LYS A 1 100 ? -16.766 5.774 3.870 1.00 84.12 100 LYS A CA 1
ATOM 755 C C . LYS A 1 100 ? -15.949 5.049 4.944 1.00 84.12 100 LYS A C 1
ATOM 757 O O . LYS A 1 100 ? -14.729 4.998 4.809 1.00 84.12 100 LYS A O 1
ATOM 762 N N . GLU A 1 101 ? -16.589 4.519 5.981 1.00 82.19 101 GLU A N 1
ATOM 763 C CA . GLU A 1 101 ? -15.922 3.848 7.101 1.00 82.19 101 GLU A CA 1
ATOM 764 C C . GLU A 1 101 ? -15.368 2.491 6.651 1.00 82.19 101 GLU A C 1
ATOM 766 O O . GLU A 1 101 ? -14.174 2.226 6.785 1.00 82.19 101 GLU A O 1
ATOM 771 N N . GLU A 1 102 ? -16.178 1.702 5.947 1.00 83.69 102 GLU A N 1
ATOM 772 C CA . GLU A 1 102 ? -15.747 0.431 5.358 1.00 83.69 102 GLU A CA 1
ATOM 773 C C . GLU A 1 102 ? -14.616 0.600 4.325 1.00 83.69 102 GLU A C 1
ATOM 775 O O . GLU A 1 102 ? -13.719 -0.240 4.216 1.00 83.69 102 GLU A O 1
ATOM 780 N N . ARG A 1 103 ? -14.619 1.689 3.541 1.00 85.94 103 ARG A N 1
ATOM 781 C CA . ARG A 1 103 ? -13.506 2.001 2.625 1.00 85.94 103 ARG A CA 1
ATOM 782 C C . ARG A 1 103 ? -12.223 2.311 3.384 1.00 85.94 103 ARG A C 1
ATOM 784 O O . ARG A 1 103 ? -11.162 1.864 2.951 1.00 85.94 103 ARG A O 1
ATOM 791 N N . LEU A 1 104 ? -12.300 3.049 4.492 1.00 83.94 104 LEU A N 1
ATOM 792 C CA . LEU A 1 104 ? -11.136 3.330 5.334 1.00 83.94 104 LEU A CA 1
ATOM 793 C C . LEU A 1 104 ? -10.563 2.047 5.942 1.00 83.94 104 LEU A C 1
ATOM 795 O O . LEU A 1 104 ? -9.343 1.896 5.951 1.00 83.94 104 LEU A O 1
ATOM 799 N N . GLU A 1 105 ? -11.405 1.093 6.341 1.00 85.12 105 GLU A N 1
ATOM 800 C CA . GLU A 1 105 ? -10.951 -0.219 6.814 1.00 85.12 105 GLU A CA 1
ATOM 801 C C . GLU A 1 105 ? -10.174 -0.977 5.719 1.00 85.12 105 GLU A C 1
ATOM 803 O O . GLU A 1 105 ? -9.111 -1.553 5.968 1.00 85.12 105 GLU A O 1
ATOM 808 N N . VAL A 1 106 ? -10.653 -0.941 4.469 1.00 86.69 106 VAL A N 1
ATOM 809 C CA . VAL A 1 106 ? -9.929 -1.534 3.331 1.00 86.69 106 VAL A CA 1
ATOM 810 C C . VAL A 1 106 ? -8.590 -0.821 3.093 1.00 86.69 106 VAL A C 1
ATOM 812 O O . VAL A 1 106 ? -7.582 -1.489 2.851 1.00 86.69 106 VAL A O 1
ATOM 815 N N . ILE A 1 107 ? -8.542 0.513 3.193 1.00 87.00 107 ILE A N 1
ATOM 816 C CA . ILE A 1 107 ? -7.291 1.285 3.079 1.00 87.00 107 ILE A CA 1
ATOM 817 C C . ILE A 1 107 ? -6.327 0.934 4.218 1.00 87.00 107 ILE A C 1
ATOM 819 O O . ILE A 1 107 ? -5.136 0.763 3.967 1.00 87.00 107 ILE A O 1
ATOM 823 N N . ALA A 1 108 ? -6.816 0.768 5.447 1.00 86.38 108 ALA A N 1
ATOM 824 C CA . ALA A 1 108 ? -5.997 0.375 6.590 1.00 86.38 108 ALA A CA 1
ATOM 825 C C . ALA A 1 108 ? -5.403 -1.030 6.406 1.00 86.38 108 ALA A C 1
ATOM 827 O O . ALA A 1 108 ? -4.204 -1.240 6.615 1.00 86.38 108 ALA A O 1
ATOM 828 N N . LYS A 1 109 ? -6.203 -1.979 5.901 1.00 86.06 109 LYS A N 1
ATOM 829 C CA . LYS A 1 109 ? -5.721 -3.315 5.514 1.00 86.06 109 LYS A CA 1
ATOM 830 C C . LYS A 1 109 ? -4.667 -3.234 4.412 1.00 86.06 109 LYS A C 1
ATOM 832 O O . LYS A 1 109 ? -3.648 -3.917 4.509 1.00 86.06 109 LYS A O 1
ATOM 837 N N . LEU A 1 110 ? -4.858 -2.383 3.404 1.00 86.50 110 LEU A N 1
ATOM 838 C CA . LEU A 1 110 ? -3.854 -2.148 2.366 1.00 86.50 110 LEU A CA 1
ATOM 839 C C . LEU A 1 110 ? -2.552 -1.595 2.964 1.00 86.50 110 LEU A C 1
ATOM 841 O O . LEU A 1 110 ? -1.483 -2.153 2.719 1.00 86.50 110 LEU A O 1
ATOM 845 N N . ALA A 1 111 ? -2.645 -0.563 3.803 1.00 85.62 111 ALA A N 1
ATOM 846 C CA . ALA A 1 111 ? -1.503 0.051 4.469 1.00 85.62 111 ALA A CA 1
ATOM 847 C C . ALA A 1 111 ? -0.721 -0.952 5.332 1.00 85.62 111 ALA A C 1
ATOM 849 O O . ALA A 1 111 ? 0.504 -0.874 5.419 1.00 85.62 111 ALA A O 1
ATOM 850 N N . SER A 1 112 ? -1.400 -1.940 5.931 1.00 84.00 112 SER A N 1
ATOM 851 C CA . SER A 1 112 ? -0.744 -2.965 6.760 1.00 84.00 112 SER A CA 1
ATOM 852 C C . SER A 1 112 ? 0.252 -3.819 5.973 1.00 84.00 112 SER A C 1
ATOM 854 O O . SER A 1 112 ? 1.214 -4.331 6.545 1.00 84.00 112 SER A O 1
ATOM 856 N N . ARG A 1 113 ? 0.071 -3.930 4.651 1.00 82.25 113 ARG A N 1
ATOM 857 C CA . ARG A 1 113 ? 1.000 -4.637 3.759 1.00 82.25 113 ARG A CA 1
ATOM 858 C C . ARG A 1 113 ? 2.285 -3.841 3.534 1.00 82.25 113 ARG A C 1
ATOM 860 O O . ARG A 1 113 ? 3.331 -4.458 3.394 1.00 82.25 113 ARG A O 1
ATOM 867 N N . PHE A 1 114 ? 2.215 -2.508 3.563 1.00 81.75 114 PHE A N 1
ATOM 868 C CA . PHE A 1 114 ? 3.392 -1.635 3.495 1.00 81.75 114 PHE A CA 1
ATOM 869 C C . PHE A 1 114 ? 4.150 -1.601 4.821 1.00 81.75 114 PHE A C 1
ATOM 871 O O . PHE A 1 114 ? 5.371 -1.581 4.813 1.00 81.75 114 PHE A O 1
ATOM 878 N N . LYS A 1 115 ?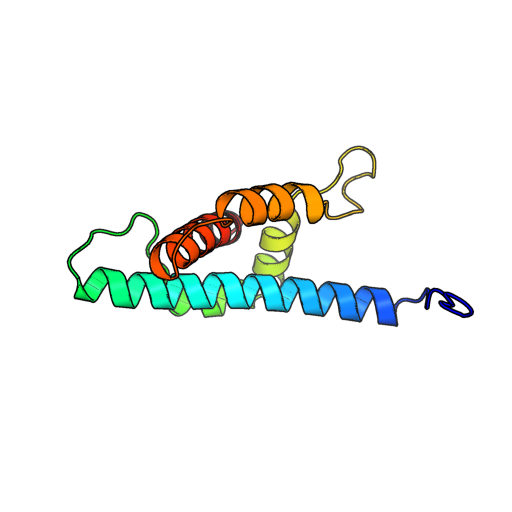 3.436 -1.661 5.953 1.00 76.44 115 LYS A N 1
ATOM 879 C CA . LYS A 1 115 ? 4.056 -1.735 7.283 1.00 76.44 115 LYS A CA 1
ATOM 880 C C . LYS A 1 115 ? 4.801 -3.049 7.519 1.00 76.44 115 LYS A C 1
ATOM 882 O O . LYS A 1 115 ? 5.871 -3.028 8.087 1.00 76.44 115 LYS A O 1
ATOM 887 N N . LYS A 1 116 ? 4.272 -4.192 7.068 1.00 65.19 116 LYS A N 1
ATOM 888 C CA . LYS A 1 116 ? 4.956 -5.499 7.192 1.00 65.19 116 LYS A CA 1
ATOM 889 C C . LYS A 1 116 ? 6.238 -5.621 6.357 1.00 65.19 116 LYS A C 1
ATOM 891 O O . LYS A 1 116 ? 6.882 -6.664 6.417 1.00 65.19 116 LYS A O 1
ATOM 896 N N . ALA A 1 117 ? 6.547 -4.624 5.533 1.00 59.28 117 ALA A N 1
ATOM 897 C CA . ALA A 1 117 ? 7.722 -4.630 4.679 1.00 59.28 117 ALA A CA 1
ATOM 898 C C . ALA A 1 117 ? 8.989 -4.125 5.392 1.00 59.28 117 ALA A C 1
ATOM 900 O O . ALA A 1 117 ? 10.065 -4.304 4.834 1.00 59.28 117 ALA A O 1
ATOM 901 N N . TYR A 1 118 ? 8.865 -3.534 6.590 1.00 52.47 118 TYR A N 1
ATOM 902 C CA . TYR A 1 118 ? 9.979 -3.047 7.409 1.00 52.47 118 TYR A CA 1
ATOM 903 C C . TYR A 1 118 ? 9.750 -3.295 8.906 1.00 52.47 118 TYR A C 1
ATOM 905 O O . TYR A 1 118 ? 8.580 -3.265 9.354 1.00 52.47 118 TYR A O 1
#

Secondary structure (DSSP, 8-state):
--TT-----SHHHHHHHHHHHHHHHHHHHHHHHHHHHHHHHTT---SS---HHHHHHTTSHHHHHHHHHHT-B-GGGTT-SB-HHHHHHHHHHHHTT--HHHHHHHHHHHHHHHHTT-

Mean predicted aligned error: 8.85 Å